Protein AF-A0A5C4RPT6-F1 (afdb_monomer_lite)

Radius of gyration: 25.42 Å; chains: 1; bounding box: 58×17×73 Å

Secondary structure (DSSP, 8-state):
-HHHHHHHHHHHHHHHHHHHHHHHHHHHHHHHHS-HHHHTTHHHHHHHHHHHTTT-HHHHHHHHHHHHHHHHHHHHHHHHHHHHHHHHHHHHHHHHHHHHHHHHHHHTS-----

Structure (mmCIF, N/CA/C/O backbone):
data_AF-A0A5C4RPT6-F1
#
_entry.id   AF-A0A5C4RPT6-F1
#
loop_
_atom_site.group_PDB
_atom_site.id
_atom_site.type_symbol
_atom_site.label_atom_id
_atom_site.label_alt_id
_atom_site.label_comp_id
_atom_site.label_asym_id
_atom_site.label_entity_id
_atom_site.label_seq_id
_atom_site.pdbx_PDB_ins_code
_atom_site.Cartn_x
_atom_site.Cartn_y
_atom_site.Cartn_z
_atom_site.occupancy
_atom_site.B_iso_or_equiv
_atom_site.auth_seq_id
_atom_site.auth_comp_id
_atom_site.auth_asym_id
_atom_site.auth_atom_id
_atom_site.pdbx_PDB_model_num
ATOM 1 N N . MET A 1 1 ? 21.872 8.897 -28.286 1.00 56.72 1 MET A N 1
ATOM 2 C CA . MET A 1 1 ? 21.746 9.486 -26.928 1.00 56.72 1 MET A CA 1
ATOM 3 C C . MET A 1 1 ? 20.320 9.459 -26.368 1.00 56.72 1 MET A C 1
ATOM 5 O O . MET A 1 1 ? 20.172 8.985 -25.248 1.00 56.72 1 MET A O 1
ATOM 9 N N . LEU A 1 2 ? 19.277 9.863 -27.116 1.00 61.97 2 LEU A N 1
ATOM 10 C CA . LEU A 1 2 ? 17.876 9.899 -26.635 1.00 61.97 2 LEU A CA 1
ATOM 11 C C . LEU A 1 2 ? 17.387 8.609 -25.941 1.00 61.97 2 LEU A C 1
ATOM 13 O O . LEU A 1 2 ? 16.711 8.664 -24.921 1.00 61.97 2 LEU A O 1
ATOM 17 N N . ASN A 1 3 ? 17.769 7.442 -26.464 1.00 70.88 3 ASN A N 1
ATOM 18 C CA . ASN A 1 3 ? 17.276 6.149 -25.982 1.00 70.88 3 ASN A CA 1
ATOM 19 C C . ASN A 1 3 ? 17.773 5.770 -24.571 1.00 70.88 3 ASN A C 1
ATOM 21 O O . ASN A 1 3 ? 17.088 5.056 -23.846 1.00 70.88 3 ASN A O 1
ATOM 25 N N . ARG A 1 4 ? 18.964 6.245 -24.177 1.00 76.88 4 ARG A N 1
ATOM 26 C CA . ARG A 1 4 ? 19.517 6.011 -22.830 1.00 76.88 4 ARG A CA 1
ATOM 27 C C . ARG A 1 4 ? 18.874 6.936 -21.801 1.00 76.88 4 ARG A C 1
ATOM 29 O O . ARG A 1 4 ? 18.608 6.516 -20.684 1.00 76.88 4 ARG A O 1
ATOM 36 N N . VAL A 1 5 ? 18.583 8.169 -22.213 1.00 82.38 5 VAL A N 1
ATOM 37 C CA . VAL A 1 5 ? 17.887 9.162 -21.388 1.00 82.38 5 VAL A CA 1
ATOM 38 C C . VAL A 1 5 ? 16.455 8.701 -21.097 1.00 82.38 5 VAL A C 1
ATOM 40 O O . VAL A 1 5 ? 16.040 8.705 -19.945 1.00 82.38 5 VAL A O 1
ATOM 43 N N . ALA A 1 6 ? 15.730 8.202 -22.105 1.00 82.19 6 ALA A N 1
ATOM 44 C CA . ALA A 1 6 ? 14.383 7.654 -21.924 1.00 82.19 6 ALA A CA 1
ATOM 45 C C . ALA A 1 6 ? 14.351 6.435 -20.983 1.00 82.19 6 ALA A C 1
ATOM 47 O O . ALA A 1 6 ? 13.492 6.364 -20.106 1.00 82.19 6 ALA A O 1
ATOM 48 N N . LEU A 1 7 ? 15.314 5.512 -21.117 1.00 82.31 7 LEU A N 1
ATOM 49 C CA . LEU A 1 7 ? 15.454 4.377 -20.200 1.00 82.31 7 LEU A CA 1
ATOM 50 C C . LEU A 1 7 ? 15.707 4.846 -18.760 1.00 82.31 7 LEU A C 1
ATOM 52 O O . LEU A 1 7 ? 15.073 4.347 -17.835 1.00 82.31 7 LEU A O 1
ATOM 56 N N . ALA A 1 8 ? 16.600 5.822 -18.568 1.00 85.69 8 ALA A N 1
ATOM 57 C CA . ALA A 1 8 ? 16.886 6.376 -17.248 1.00 85.69 8 ALA A CA 1
ATOM 58 C C . ALA A 1 8 ? 15.628 6.979 -16.601 1.00 85.69 8 ALA A C 1
ATOM 60 O O . ALA A 1 8 ? 15.341 6.683 -15.445 1.00 85.69 8 ALA A O 1
ATOM 61 N N . PHE A 1 9 ? 14.823 7.738 -17.354 1.00 87.88 9 PHE A N 1
ATOM 62 C CA . PHE A 1 9 ? 13.549 8.265 -16.855 1.00 87.88 9 PHE A CA 1
ATOM 63 C C . PHE A 1 9 ? 12.555 7.158 -16.479 1.00 87.88 9 PHE A C 1
ATOM 65 O O . PHE A 1 9 ? 11.940 7.228 -15.417 1.00 87.88 9 PHE A O 1
ATOM 72 N N . GLN A 1 10 ? 12.420 6.113 -17.300 1.00 87.00 10 GLN A N 1
ATOM 73 C CA . GLN A 1 10 ? 11.526 4.986 -17.004 1.00 87.00 10 GLN A CA 1
ATOM 74 C C . GLN A 1 10 ? 11.932 4.228 -15.735 1.00 87.00 10 GLN A C 1
ATOM 76 O O . GLN A 1 10 ? 11.058 3.826 -14.965 1.00 87.00 10 GLN A O 1
ATOM 81 N N . LEU A 1 11 ? 13.237 4.068 -15.498 1.00 88.19 11 LEU A N 1
ATOM 82 C CA . LEU A 1 11 ? 13.770 3.443 -14.287 1.00 88.19 11 LEU A CA 1
ATOM 83 C C . LEU A 1 11 ? 13.582 4.325 -13.048 1.00 88.19 11 LEU A C 1
ATOM 85 O O . LEU A 1 11 ? 13.253 3.803 -11.988 1.00 88.19 11 LEU A O 1
ATOM 89 N N . ILE A 1 12 ? 13.730 5.648 -13.175 1.00 91.12 12 ILE A N 1
ATOM 90 C CA . ILE A 1 12 ? 13.457 6.591 -12.078 1.00 91.12 12 ILE A CA 1
ATOM 91 C C . ILE A 1 12 ? 11.978 6.536 -11.679 1.00 91.12 12 ILE A C 1
ATOM 93 O O . ILE A 1 12 ? 11.668 6.451 -10.494 1.00 91.12 12 ILE A O 1
ATOM 97 N N . ILE A 1 13 ? 11.061 6.530 -12.652 1.00 89.50 13 ILE A N 1
ATOM 98 C CA . ILE A 1 13 ? 9.617 6.417 -12.387 1.00 89.50 13 ILE A CA 1
ATOM 99 C C . ILE A 1 13 ? 9.298 5.083 -11.702 1.00 89.50 13 ILE A C 1
ATOM 101 O O . ILE A 1 13 ? 8.571 5.064 -10.711 1.00 89.50 13 ILE A O 1
ATOM 105 N N . ALA A 1 14 ? 9.876 3.981 -12.186 1.00 87.00 14 ALA A N 1
ATOM 106 C CA . ALA A 1 14 ? 9.710 2.668 -11.572 1.00 87.00 14 ALA A CA 1
ATOM 107 C C . ALA A 1 14 ? 10.237 2.636 -10.125 1.00 87.00 14 ALA A C 1
ATOM 109 O O . ALA A 1 14 ? 9.569 2.121 -9.231 1.00 87.00 14 ALA A O 1
ATOM 110 N N . ALA A 1 15 ? 11.402 3.238 -9.867 1.00 90.12 15 ALA A N 1
ATOM 111 C CA . ALA A 1 15 ? 11.962 3.343 -8.524 1.00 90.12 15 ALA A CA 1
ATOM 112 C C . ALA A 1 15 ? 11.065 4.174 -7.592 1.00 90.12 15 ALA A C 1
ATOM 114 O O . ALA A 1 15 ? 10.833 3.774 -6.454 1.00 90.12 15 ALA A O 1
ATOM 115 N N . LEU A 1 16 ? 10.510 5.290 -8.077 1.00 92.31 16 LEU A N 1
ATOM 116 C CA . LEU A 1 16 ? 9.563 6.105 -7.312 1.00 92.31 16 LEU A CA 1
ATOM 117 C C . LEU A 1 16 ? 8.294 5.324 -6.954 1.00 92.31 16 LEU A C 1
ATOM 119 O O . LEU A 1 16 ? 7.857 5.397 -5.810 1.00 92.31 16 LEU A O 1
ATOM 123 N N . GLN A 1 17 ? 7.735 4.541 -7.882 1.00 89.25 17 GLN A N 1
ATOM 124 C CA . GLN A 1 17 ? 6.575 3.682 -7.607 1.00 89.25 17 GLN A CA 1
ATOM 125 C C . GLN A 1 17 ? 6.874 2.669 -6.496 1.00 89.25 17 GLN A C 1
ATOM 127 O O . GLN A 1 17 ? 6.081 2.529 -5.567 1.00 89.25 17 GLN A O 1
ATOM 132 N N . VAL A 1 18 ? 8.043 2.021 -6.536 1.00 89.25 18 VAL A N 1
ATOM 133 C CA . VAL A 1 18 ? 8.460 1.079 -5.486 1.00 89.25 18 VAL A CA 1
ATOM 134 C C . VAL A 1 18 ? 8.643 1.789 -4.144 1.00 89.25 18 VAL A C 1
ATOM 136 O O . VAL A 1 18 ? 8.144 1.305 -3.134 1.00 89.25 18 VAL A O 1
ATOM 139 N N . VAL A 1 19 ? 9.310 2.947 -4.113 1.00 91.94 19 VAL A N 1
ATOM 140 C CA . VAL A 1 19 ? 9.533 3.711 -2.872 1.00 91.94 19 VAL A CA 1
ATOM 141 C C . VAL A 1 19 ? 8.211 4.163 -2.257 1.00 91.94 19 VAL A C 1
ATOM 143 O O . VAL A 1 19 ? 7.987 3.936 -1.070 1.00 91.94 19 VAL A O 1
ATOM 146 N N . VAL A 1 20 ? 7.319 4.758 -3.053 1.00 90.62 20 VAL A N 1
ATOM 147 C CA . VAL A 1 20 ? 5.997 5.192 -2.581 1.00 90.62 20 VAL A CA 1
ATOM 148 C C . VAL A 1 20 ? 5.192 3.991 -2.092 1.00 90.62 20 VAL A C 1
ATOM 150 O O . VAL A 1 20 ? 4.629 4.048 -1.002 1.00 90.62 20 VAL A O 1
ATOM 153 N N . GLY A 1 21 ? 5.202 2.881 -2.833 1.00 87.69 21 GLY A N 1
ATOM 154 C CA . GLY A 1 21 ? 4.511 1.663 -2.424 1.00 87.69 21 GLY A CA 1
ATOM 155 C C . GLY A 1 21 ? 5.040 1.080 -1.108 1.00 87.69 21 GLY A C 1
ATOM 156 O O . GLY A 1 21 ? 4.247 0.713 -0.243 1.00 87.69 21 GLY A O 1
ATOM 157 N N . CYS A 1 22 ? 6.361 1.074 -0.900 1.00 88.81 22 CYS A N 1
ATOM 158 C CA . CYS A 1 22 ? 6.980 0.666 0.364 1.00 88.81 22 CYS A CA 1
ATOM 159 C C . CYS A 1 22 ? 6.596 1.590 1.526 1.00 88.81 22 CYS A C 1
ATOM 161 O O . CYS A 1 22 ? 6.303 1.097 2.612 1.00 88.81 22 CYS A O 1
ATOM 163 N N . ILE A 1 23 ? 6.568 2.911 1.314 1.00 88.69 23 ILE A N 1
ATOM 164 C CA . ILE A 1 23 ? 6.138 3.876 2.338 1.00 88.69 23 ILE A CA 1
ATOM 165 C C . ILE A 1 23 ? 4.677 3.622 2.723 1.00 88.69 23 ILE A C 1
ATOM 167 O O . ILE A 1 23 ? 4.376 3.512 3.911 1.00 88.69 23 ILE A O 1
ATOM 171 N N . SER A 1 24 ? 3.784 3.468 1.740 1.00 84.00 24 SER A N 1
ATOM 172 C CA . SER A 1 24 ? 2.372 3.145 1.980 1.00 84.00 24 SER A CA 1
ATOM 173 C C . SER A 1 24 ? 2.206 1.830 2.744 1.00 84.00 24 SER A C 1
ATOM 175 O O . SER A 1 24 ? 1.406 1.758 3.674 1.00 84.00 24 SER A O 1
ATOM 177 N N . PHE A 1 25 ? 2.999 0.810 2.406 1.00 80.31 25 PHE A N 1
ATOM 178 C CA . PHE A 1 25 ? 2.965 -0.490 3.073 1.00 80.31 25 PHE A CA 1
ATOM 179 C C . PHE A 1 25 ? 3.469 -0.421 4.523 1.00 80.31 25 PHE A C 1
ATOM 181 O O . PHE A 1 25 ? 2.787 -0.887 5.433 1.00 80.31 25 PHE A O 1
ATOM 188 N N . ILE A 1 26 ? 4.625 0.212 4.761 1.00 84.31 26 ILE A N 1
ATOM 189 C CA . ILE A 1 26 ? 5.199 0.393 6.107 1.00 84.31 26 ILE A CA 1
ATOM 190 C C . ILE A 1 26 ? 4.255 1.194 7.001 1.00 84.31 26 ILE A C 1
ATOM 192 O O . ILE A 1 26 ? 4.137 0.885 8.182 1.00 84.31 26 ILE A O 1
ATOM 196 N N . TRP A 1 27 ? 3.574 2.199 6.451 1.00 81.44 27 TRP A N 1
ATOM 197 C CA . TRP A 1 27 ? 2.617 3.000 7.206 1.00 81.44 27 TRP A CA 1
ATOM 198 C C . TRP A 1 27 ? 1.349 2.212 7.565 1.00 81.44 27 TRP A C 1
ATOM 200 O O . TRP A 1 27 ? 0.840 2.348 8.674 1.00 81.44 27 TRP A O 1
ATOM 210 N N . ALA A 1 28 ? 0.875 1.340 6.670 1.00 78.00 28 ALA A N 1
ATOM 211 C CA . ALA A 1 28 ? -0.314 0.518 6.892 1.00 78.00 28 ALA A CA 1
ATOM 212 C C . ALA A 1 28 ? -0.096 -0.635 7.897 1.00 78.00 28 ALA A C 1
ATOM 214 O O . ALA A 1 28 ? -1.027 -1.000 8.612 1.00 78.00 28 ALA A O 1
ATOM 215 N N . ILE A 1 29 ? 1.119 -1.195 7.996 1.00 72.06 29 ILE A N 1
ATOM 216 C CA . ILE A 1 29 ? 1.433 -2.320 8.903 1.00 72.06 29 ILE A CA 1
ATOM 217 C C . ILE A 1 29 ? 1.092 -2.049 10.382 1.00 72.06 29 ILE A C 1
ATOM 219 O O . ILE A 1 29 ? 0.364 -2.855 10.960 1.00 72.06 29 ILE A O 1
ATOM 223 N N . PRO A 1 30 ? 1.586 -0.977 11.035 1.00 66.31 30 PRO A N 1
ATOM 224 C CA . PRO A 1 30 ? 1.302 -0.738 12.450 1.00 66.31 30 PRO A CA 1
ATOM 225 C C . PRO A 1 30 ? -0.185 -0.467 12.704 1.00 66.31 30 PRO A C 1
ATOM 227 O O . PRO A 1 30 ? -0.701 -0.852 13.747 1.00 66.31 30 PRO A O 1
ATOM 230 N N . LEU A 1 31 ? -0.886 0.127 11.733 1.00 66.75 31 LEU A N 1
ATOM 231 C CA . LEU A 1 31 ? -2.328 0.371 11.807 1.00 66.75 31 LEU A CA 1
ATOM 232 C C . LEU A 1 31 ? -3.143 -0.930 11.721 1.00 66.75 31 LEU A C 1
ATOM 234 O O . LEU A 1 31 ? -4.232 -1.002 12.282 1.00 66.75 31 LEU A O 1
ATOM 238 N N . PHE A 1 32 ? -2.602 -1.960 11.061 1.00 64.50 32 PHE A N 1
ATOM 239 C CA . PHE A 1 32 ? -3.202 -3.292 10.980 1.00 64.50 32 PHE A CA 1
ATOM 240 C C . PHE A 1 32 ? -2.852 -4.185 12.183 1.00 64.50 32 PHE A C 1
ATOM 242 O O . PHE A 1 32 ? -3.696 -4.945 12.650 1.00 64.50 32 PHE A O 1
ATOM 249 N N . ALA A 1 33 ? -1.607 -4.124 12.668 1.00 61.38 33 ALA A N 1
ATOM 250 C CA . ALA A 1 33 ? -1.089 -5.035 13.691 1.00 61.38 33 ALA A CA 1
ATOM 251 C C . ALA A 1 33 ? -1.648 -4.763 15.093 1.00 61.38 33 ALA A C 1
ATOM 253 O O . ALA A 1 33 ? -1.837 -5.702 15.861 1.00 61.38 33 ALA A O 1
ATOM 254 N N . ASP A 1 34 ? -1.906 -3.498 15.422 1.00 57.66 34 ASP A N 1
ATOM 255 C CA . ASP A 1 34 ? -2.448 -3.124 16.724 1.00 57.66 34 ASP A CA 1
ATOM 256 C C . ASP A 1 34 ? -3.269 -1.840 16.563 1.00 57.66 34 ASP A C 1
ATOM 258 O O . ASP A 1 34 ? -2.784 -0.733 16.829 1.00 57.66 34 ASP A O 1
ATOM 262 N N . PRO A 1 35 ? -4.506 -1.931 16.041 1.00 61.16 35 PRO A N 1
ATOM 263 C CA . PRO A 1 35 ? -5.295 -0.733 15.869 1.00 61.16 35 PRO A CA 1
ATOM 264 C C . PRO A 1 35 ? -5.519 -0.137 17.269 1.00 61.16 35 PRO A C 1
ATOM 266 O O . PRO A 1 35 ? -5.966 -0.844 18.182 1.00 61.16 35 PRO A O 1
ATOM 269 N N . PRO A 1 36 ? -5.205 1.155 17.477 1.00 56.97 36 PRO A N 1
ATOM 270 C CA . PRO A 1 36 ? -5.018 1.748 18.806 1.00 56.97 36 PRO A CA 1
ATOM 271 C C . PRO A 1 36 ? -6.256 1.667 19.718 1.00 56.97 36 PRO A C 1
ATOM 273 O O . PRO A 1 36 ? -6.159 1.908 20.918 1.00 56.97 36 PRO A O 1
ATOM 276 N N . PHE A 1 37 ? -7.417 1.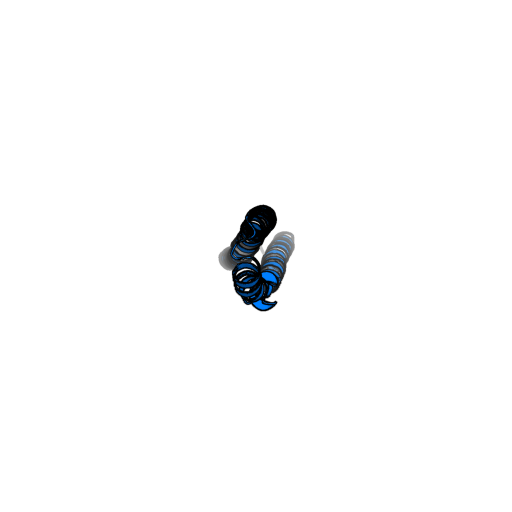297 19.176 1.00 55.94 37 PHE A N 1
ATOM 277 C CA . PHE A 1 37 ? -8.665 1.085 19.905 1.00 55.94 37 PHE A CA 1
ATOM 278 C C . PHE A 1 37 ? -8.822 -0.328 20.500 1.00 55.94 37 PHE A C 1
ATOM 280 O O . PHE A 1 37 ? -9.455 -0.468 21.548 1.00 55.94 37 PHE A O 1
ATOM 287 N N . LEU A 1 38 ? -8.240 -1.367 19.882 1.00 54.62 38 LEU A N 1
ATOM 288 C CA . LEU A 1 38 ? -8.241 -2.737 20.423 1.00 54.62 38 LEU A CA 1
ATOM 289 C C . LEU A 1 38 ? -7.135 -2.923 21.474 1.00 54.62 38 LEU A C 1
ATOM 291 O O . LEU A 1 38 ? -7.384 -3.546 22.508 1.00 54.62 38 LEU A O 1
ATOM 295 N N . GLY A 1 39 ? -5.963 -2.315 21.258 1.00 52.75 39 GLY A N 1
ATOM 296 C CA . GLY A 1 39 ? -4.827 -2.383 22.185 1.00 52.75 39 GLY A CA 1
ATOM 297 C C . GLY A 1 39 ? -5.034 -1.617 23.501 1.00 52.75 39 GLY A C 1
ATOM 298 O O . GLY A 1 39 ? -4.638 -2.090 24.564 1.00 52.75 39 GLY A O 1
ATOM 299 N N . ASN A 1 40 ? -5.736 -0.475 23.478 1.00 54.00 40 ASN A N 1
ATOM 300 C CA . ASN A 1 40 ? -5.904 0.397 24.656 1.00 54.00 40 ASN A CA 1
ATOM 301 C C . ASN A 1 40 ? -7.064 0.015 25.597 1.00 54.00 40 ASN A C 1
ATOM 303 O O . ASN A 1 40 ? -7.460 0.803 26.450 1.00 54.00 40 ASN A O 1
ATOM 307 N N . GLY A 1 41 ? -7.626 -1.190 25.485 1.00 53.97 41 GLY A N 1
ATOM 308 C CA . GLY A 1 41 ? -8.532 -1.708 26.514 1.00 53.97 41 GLY A CA 1
ATOM 309 C C . GLY A 1 41 ? -9.953 -1.134 26.518 1.00 53.97 41 GLY A C 1
ATOM 310 O O . GLY A 1 41 ? -10.733 -1.540 27.372 1.00 53.97 41 GLY A O 1
ATOM 311 N N . LEU A 1 42 ? -10.347 -0.304 25.546 1.00 58.00 42 LEU A N 1
ATOM 312 C CA . LEU A 1 42 ? -11.706 0.257 25.432 1.00 58.00 42 LEU A CA 1
ATOM 313 C C . LEU A 1 42 ? -12.800 -0.821 25.368 1.00 58.00 42 LEU A C 1
ATOM 315 O O . LEU A 1 42 ? -13.822 -0.711 26.040 1.00 58.00 42 LEU A O 1
ATOM 319 N N . VAL A 1 43 ? -12.567 -1.922 24.647 1.00 58.94 43 VAL A N 1
ATOM 320 C CA . VAL A 1 43 ? -13.497 -3.071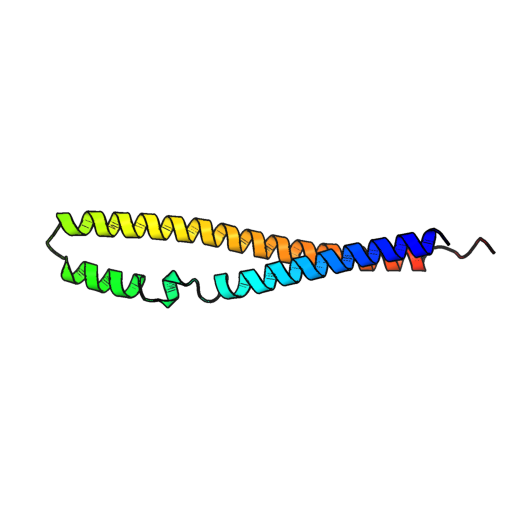 24.616 1.00 58.94 43 VAL A CA 1
ATOM 321 C C . VAL A 1 43 ? -13.552 -3.783 25.978 1.00 58.94 43 VAL A C 1
ATOM 323 O O . VAL A 1 43 ? -14.608 -4.239 26.424 1.00 58.94 43 VAL A O 1
ATOM 326 N N . ARG A 1 44 ? -12.416 -3.841 26.684 1.00 61.16 44 ARG A N 1
ATOM 327 C CA . ARG A 1 44 ? -12.283 -4.473 28.005 1.00 61.16 44 ARG A CA 1
ATOM 328 C C . ARG A 1 44 ? -12.935 -3.626 29.106 1.00 61.16 44 ARG A C 1
ATOM 330 O O . ARG A 1 44 ? -13.525 -4.176 30.036 1.00 61.16 44 ARG A O 1
ATOM 337 N N . GLU A 1 45 ? -12.867 -2.305 28.980 1.00 63.44 45 GLU A N 1
ATOM 338 C CA . GLU A 1 45 ? -13.551 -1.340 29.837 1.00 63.44 45 GLU A CA 1
ATOM 339 C C . GLU A 1 45 ? -15.052 -1.304 29.562 1.00 63.44 45 GLU A C 1
ATOM 341 O O . GLU A 1 45 ? -15.829 -1.269 30.512 1.00 63.44 45 GLU A O 1
ATOM 346 N N . HIS A 1 46 ? -15.483 -1.438 28.304 1.00 66.44 46 HIS A N 1
ATOM 347 C CA . HIS A 1 46 ? -16.901 -1.479 27.949 1.00 66.44 46 HIS A CA 1
ATOM 348 C C . HIS A 1 46 ? -17.640 -2.632 28.646 1.00 66.44 46 HIS A C 1
ATOM 350 O O . HIS A 1 46 ? -18.731 -2.438 29.181 1.00 66.44 46 HIS A O 1
ATOM 356 N N . GLY A 1 47 ? -17.013 -3.811 28.750 1.00 66.44 47 GLY A N 1
ATOM 357 C CA . GLY A 1 47 ? -17.557 -4.939 29.514 1.00 66.44 47 GLY A CA 1
ATOM 358 C C . GLY A 1 47 ? -17.671 -4.673 31.022 1.00 66.44 47 GLY A C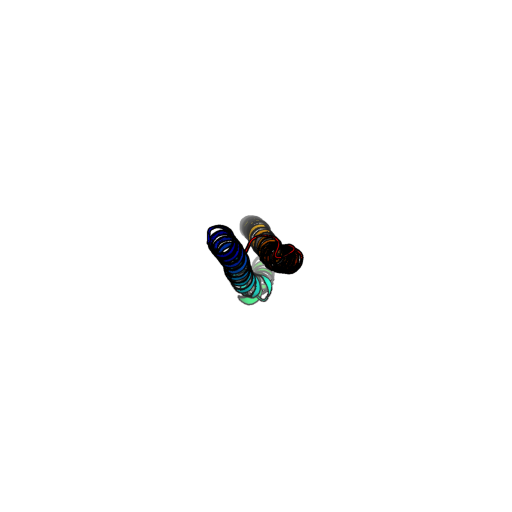 1
ATOM 359 O O . GLY A 1 47 ? -18.631 -5.117 31.652 1.00 66.44 47 GLY A O 1
ATOM 360 N N . LYS A 1 48 ? -16.728 -3.920 31.609 1.00 68.62 48 LYS A N 1
ATOM 361 C CA . LYS A 1 48 ? -16.796 -3.501 33.022 1.00 68.62 48 LYS A CA 1
ATOM 362 C C . LYS A 1 48 ? -17.864 -2.432 33.246 1.00 68.62 48 LYS A C 1
ATOM 364 O O . LYS A 1 48 ? -18.659 -2.572 34.168 1.00 68.62 48 LYS A O 1
ATOM 369 N N . LEU A 1 49 ? -17.917 -1.408 32.395 1.00 69.19 49 LEU A N 1
ATOM 370 C CA . LEU A 1 49 ? -18.921 -0.342 32.444 1.00 69.19 49 LEU A CA 1
ATOM 371 C C . LEU A 1 49 ? -20.336 -0.892 32.255 1.00 69.19 49 LEU A C 1
ATOM 373 O O . LEU A 1 49 ? -21.233 -0.513 32.997 1.00 69.19 49 LEU A O 1
ATOM 377 N N . ARG A 1 50 ? -20.529 -1.847 31.339 1.00 71.00 50 ARG A N 1
ATOM 378 C CA . ARG A 1 50 ? -21.822 -2.509 31.136 1.00 71.00 50 ARG A CA 1
ATOM 379 C C . ARG A 1 50 ? -22.302 -3.244 32.388 1.00 71.00 50 ARG A C 1
ATOM 381 O O . ARG A 1 50 ? -23.466 -3.113 32.732 1.00 71.00 50 ARG A O 1
ATOM 388 N N . ARG A 1 51 ? -21.415 -3.968 33.081 1.00 73.12 51 ARG A N 1
ATOM 389 C CA . ARG A 1 51 ? -21.746 -4.650 34.348 1.00 73.12 51 ARG A CA 1
ATOM 390 C C . ARG A 1 51 ? -22.010 -3.676 35.496 1.00 73.12 51 ARG A C 1
ATOM 392 O O . ARG A 1 51 ? -22.842 -3.951 36.344 1.00 73.12 51 ARG A O 1
ATOM 399 N N . LEU A 1 52 ? -21.311 -2.542 35.533 1.00 72.31 52 LEU A N 1
ATOM 400 C CA . LEU A 1 52 ? -21.532 -1.502 36.547 1.00 72.31 52 LEU A CA 1
ATOM 401 C C . LEU A 1 52 ? -22.836 -0.718 36.327 1.00 72.31 52 LEU A C 1
ATOM 403 O O . LEU A 1 52 ? -23.354 -0.126 37.268 1.00 72.31 52 LEU A O 1
ATOM 407 N N . LEU A 1 53 ? -23.349 -0.708 35.096 1.00 74.56 53 LEU A N 1
ATOM 408 C CA . LEU A 1 53 ? -24.566 0.001 34.691 1.00 74.56 53 LEU A CA 1
ATOM 409 C C . LEU A 1 53 ? -25.758 -0.942 34.458 1.00 74.56 53 LEU A C 1
ATOM 411 O O . LEU A 1 53 ? -26.810 -0.494 33.999 1.00 74.56 53 LEU A O 1
ATOM 415 N N . GLU A 1 54 ? -25.618 -2.235 34.768 1.00 69.31 54 GLU A N 1
ATOM 416 C CA . GLU A 1 54 ? -26.717 -3.201 34.705 1.00 69.31 54 GLU A CA 1
ATOM 417 C C . GLU A 1 54 ? -27.851 -2.745 35.637 1.00 69.31 54 GLU A C 1
ATOM 419 O O . GLU A 1 54 ? -27.688 -2.670 36.852 1.00 69.31 54 GLU A O 1
ATOM 424 N N . GLY A 1 55 ? -28.997 -2.386 35.048 1.00 71.50 55 GLY A N 1
ATOM 425 C CA . GLY A 1 55 ? -30.170 -1.862 35.758 1.00 71.50 55 GLY A CA 1
ATOM 426 C C . GLY A 1 55 ? -30.437 -0.364 35.572 1.00 71.50 55 GLY A C 1
ATOM 427 O O . GLY A 1 55 ? -31.501 0.101 35.970 1.00 71.50 55 GLY A O 1
ATOM 428 N N . ASN A 1 56 ? -29.536 0.392 34.932 1.00 75.75 56 ASN A N 1
ATOM 429 C CA . ASN A 1 56 ? -29.762 1.798 34.588 1.00 75.75 56 ASN A CA 1
ATOM 430 C C . ASN A 1 56 ? -29.875 1.979 33.065 1.00 75.75 56 ASN A C 1
ATOM 432 O O . ASN A 1 56 ? -28.910 2.339 32.386 1.00 75.75 56 ASN A O 1
ATOM 436 N N . GLU A 1 57 ? -31.069 1.715 32.523 1.00 70.94 57 GLU A N 1
ATOM 437 C CA . GLU A 1 57 ? -31.344 1.757 31.077 1.00 70.94 57 GLU A CA 1
ATOM 438 C C . GLU A 1 57 ? -31.002 3.112 30.435 1.00 70.94 57 GLU A C 1
ATOM 440 O O . GLU A 1 57 ? -30.509 3.151 29.307 1.00 70.94 57 GLU A O 1
ATOM 445 N N . GLN A 1 58 ? -31.148 4.217 31.177 1.00 72.81 58 GLN A N 1
ATOM 446 C CA . GLN A 1 58 ? -30.806 5.564 30.702 1.00 72.81 58 GLN A CA 1
ATOM 447 C C . GLN A 1 58 ? -29.303 5.761 30.464 1.00 72.81 58 GLN A C 1
ATOM 449 O O . GLN A 1 58 ? -28.916 6.549 29.606 1.00 72.81 58 GLN A O 1
ATOM 454 N N . ALA A 1 59 ? -28.444 5.050 31.196 1.00 70.69 59 ALA A N 1
ATOM 455 C CA . ALA A 1 59 ? -26.992 5.107 31.018 1.00 70.69 59 ALA A CA 1
ATOM 456 C C . ALA A 1 59 ? -26.473 4.056 30.021 1.00 70.69 59 ALA A C 1
ATOM 458 O O . ALA A 1 59 ? -25.365 4.180 29.497 1.00 70.69 59 ALA A O 1
ATOM 459 N N . LEU A 1 60 ? -27.283 3.038 29.726 1.00 74.44 60 LEU A N 1
ATOM 460 C CA . LEU A 1 60 ? -26.957 1.952 28.804 1.00 74.44 60 LEU A CA 1
ATOM 461 C C . LEU A 1 60 ? -27.084 2.387 27.336 1.00 74.44 60 LEU A C 1
ATOM 463 O O . LEU A 1 60 ? -26.242 2.019 26.515 1.00 74.44 60 LEU A O 1
ATOM 467 N N . GLN A 1 61 ? -28.082 3.217 27.021 1.00 76.31 61 GLN A N 1
ATOM 468 C CA . GLN A 1 61 ? -28.321 3.745 25.671 1.00 76.31 61 GLN A CA 1
ATOM 469 C C . GLN A 1 61 ? -27.144 4.589 25.128 1.00 76.31 61 GLN A C 1
ATOM 471 O O . GLN A 1 61 ? -26.629 4.269 24.056 1.00 76.31 61 GLN A O 1
ATOM 476 N N . PRO A 1 62 ? -26.619 5.592 25.866 1.00 75.88 62 PRO A N 1
ATOM 477 C CA . PRO A 1 62 ? -25.464 6.379 25.425 1.00 75.88 62 PRO A CA 1
ATOM 478 C C . PRO A 1 62 ? -24.199 5.535 25.241 1.00 75.88 62 PRO A C 1
ATOM 480 O O . PRO A 1 62 ? -23.370 5.830 24.381 1.00 75.88 62 PRO A O 1
ATOM 483 N N . LEU A 1 63 ? -24.048 4.475 26.042 1.00 74.81 63 LEU A N 1
ATOM 484 C CA . LEU A 1 63 ? -22.923 3.548 25.956 1.00 74.81 63 LEU A CA 1
ATOM 485 C C . LEU A 1 63 ? -22.953 2.752 24.641 1.00 74.81 63 LEU A C 1
ATOM 487 O O . LEU A 1 63 ? -21.911 2.550 24.019 1.00 74.81 6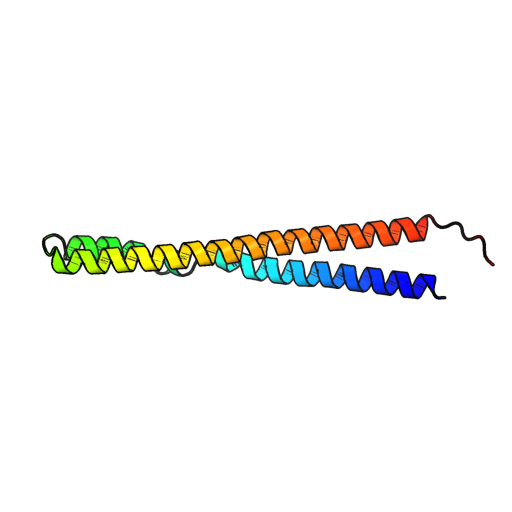3 LEU A O 1
ATOM 491 N N . GLN A 1 64 ? -24.143 2.310 24.221 1.00 76.69 64 GLN A N 1
ATOM 492 C CA . GLN A 1 64 ? -24.347 1.606 22.953 1.00 76.69 64 GLN A CA 1
ATOM 493 C C . GLN A 1 64 ? -24.137 2.532 21.752 1.00 76.69 64 GLN A C 1
ATOM 495 O O . GLN A 1 64 ? -23.458 2.147 20.801 1.00 76.69 64 GLN A O 1
ATOM 500 N N . ASP A 1 65 ? -24.633 3.768 21.820 1.00 79.31 65 ASP A N 1
ATOM 501 C CA . ASP A 1 65 ? -24.405 4.775 20.777 1.00 79.31 65 ASP A CA 1
ATOM 502 C C . ASP A 1 65 ? -22.920 5.127 20.631 1.00 79.31 65 ASP A C 1
ATOM 504 O O . ASP A 1 65 ? -22.415 5.289 19.517 1.00 79.31 65 ASP A O 1
ATOM 508 N N . LEU A 1 66 ? -22.194 5.228 21.748 1.00 77.75 66 LEU A N 1
ATOM 509 C CA . LEU A 1 66 ? -20.751 5.452 21.736 1.00 77.75 66 LEU A CA 1
ATOM 510 C C . LEU A 1 66 ? -20.019 4.275 21.080 1.00 77.75 66 LEU A C 1
ATOM 512 O O . LEU A 1 66 ? -19.138 4.491 20.248 1.00 77.75 66 LEU A O 1
ATOM 516 N N . HIS A 1 67 ? -20.412 3.043 21.407 1.00 75.69 67 HIS A N 1
ATOM 517 C CA . HIS A 1 67 ? -19.863 1.839 20.789 1.00 75.69 67 HIS A CA 1
ATOM 518 C C . HIS A 1 67 ? -20.122 1.801 19.278 1.00 75.69 67 HIS A C 1
ATOM 520 O O . HIS A 1 67 ? -19.197 1.546 18.514 1.00 75.69 67 HIS A O 1
ATOM 526 N N . ALA A 1 68 ? -21.339 2.120 18.830 1.00 76.88 68 ALA A N 1
ATOM 527 C CA . ALA A 1 68 ? -21.678 2.174 17.410 1.00 76.88 68 ALA A CA 1
ATOM 528 C C . ALA A 1 68 ? -20.855 3.230 16.650 1.00 76.88 68 ALA A C 1
ATOM 530 O O . ALA A 1 68 ? -20.347 2.952 15.565 1.00 76.88 68 ALA A O 1
ATOM 531 N N . LYS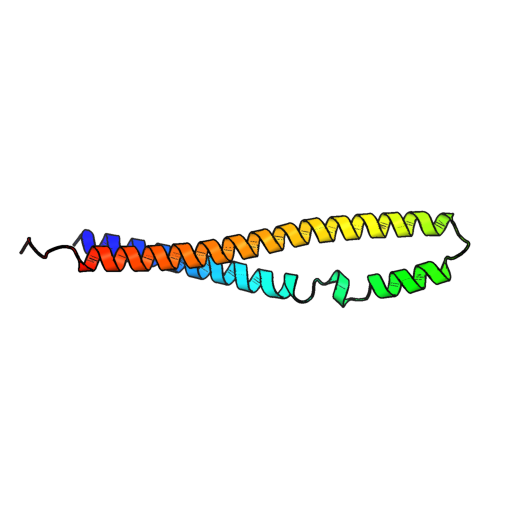 A 1 69 ? -20.657 4.422 17.232 1.00 76.88 69 LYS A N 1
ATOM 532 C CA . LYS A 1 69 ? -19.817 5.479 16.639 1.00 76.88 69 LYS A CA 1
ATOM 533 C C . LYS A 1 69 ? -18.343 5.082 16.571 1.00 76.88 69 LYS A C 1
ATOM 535 O O . LYS A 1 69 ? -17.693 5.337 15.561 1.00 76.88 69 LYS A O 1
ATOM 540 N N . LEU A 1 70 ? -17.823 4.453 17.626 1.00 75.12 70 LEU A N 1
ATOM 541 C CA . LEU A 1 70 ? -16.452 3.938 17.664 1.00 75.12 70 LEU A CA 1
ATOM 542 C C . LEU A 1 70 ? -16.246 2.823 16.639 1.00 75.12 70 LEU A C 1
ATOM 544 O O . LEU A 1 70 ? -15.240 2.826 15.936 1.00 75.12 70 LEU A O 1
ATOM 548 N N . TRP A 1 71 ? -17.211 1.911 16.526 1.00 76.00 71 TRP A N 1
ATOM 549 C CA . TRP A 1 71 ? -17.190 0.846 15.532 1.00 76.00 71 TRP A CA 1
ATOM 550 C C . TRP A 1 71 ? -17.192 1.409 14.113 1.00 76.00 71 TRP A C 1
ATOM 552 O O . TRP A 1 71 ? -16.345 1.042 13.311 1.00 76.00 71 TRP A O 1
ATOM 562 N N . TRP A 1 72 ? -18.083 2.357 13.819 1.00 75.62 72 TRP A N 1
ATOM 563 C CA . TRP A 1 72 ? -18.123 3.023 12.519 1.00 75.62 72 TRP A CA 1
ATOM 564 C C . TRP A 1 72 ? -16.805 3.740 12.195 1.00 75.62 72 TRP A C 1
ATOM 566 O O . TRP A 1 72 ? -16.305 3.643 11.078 1.00 75.62 72 TRP A O 1
ATOM 576 N N . LEU A 1 73 ? -16.201 4.434 13.165 1.00 75.19 73 LEU A N 1
ATOM 577 C CA . LEU A 1 73 ? -14.907 5.093 12.967 1.00 75.19 73 LEU A CA 1
ATOM 578 C C . LEU A 1 73 ? -13.792 4.075 12.686 1.00 75.19 73 LEU A C 1
ATOM 580 O O . LEU A 1 73 ? -12.937 4.321 11.839 1.00 75.19 73 LEU A O 1
ATOM 584 N N . PHE A 1 74 ? -13.814 2.937 13.381 1.00 74.00 74 PHE A N 1
ATOM 585 C CA . PHE A 1 74 ? -12.868 1.845 13.183 1.00 74.00 74 PHE A CA 1
ATOM 586 C C . PHE A 1 74 ? -13.012 1.208 11.800 1.00 74.00 74 PHE A C 1
ATOM 588 O O . PHE A 1 74 ? -12.012 1.015 11.118 1.00 74.00 74 PHE A O 1
ATOM 595 N N . ASP A 1 75 ? -14.241 0.932 11.374 1.00 76.19 75 ASP A N 1
ATOM 596 C CA . ASP A 1 75 ? -14.549 0.310 10.085 1.00 76.19 75 ASP A CA 1
ATOM 597 C C . ASP A 1 75 ? -14.040 1.177 8.920 1.00 76.19 75 ASP A C 1
ATOM 599 O O . ASP A 1 75 ? -13.220 0.737 8.117 1.00 76.19 75 ASP A O 1
ATOM 603 N N . ASN A 1 76 ? -14.369 2.476 8.927 1.00 75.94 76 ASN A N 1
ATOM 604 C CA . ASN A 1 76 ? -13.865 3.417 7.917 1.00 75.94 76 ASN A CA 1
ATOM 605 C C . ASN A 1 76 ? -12.339 3.599 7.971 1.00 75.94 76 ASN A C 1
ATOM 607 O O . ASN A 1 76 ? -11.695 3.864 6.953 1.00 75.94 76 ASN A O 1
ATOM 611 N N . HIS A 1 77 ? -11.740 3.500 9.159 1.00 74.56 77 HIS A N 1
ATOM 612 C CA . HIS A 1 77 ? -10.290 3.566 9.301 1.00 74.56 77 HIS A CA 1
ATOM 613 C C . HIS A 1 77 ? -9.614 2.325 8.703 1.00 74.56 77 HIS A C 1
ATOM 615 O O . HIS A 1 77 ? -8.625 2.456 7.980 1.00 74.56 77 HIS A O 1
ATOM 621 N N . MET A 1 78 ? -10.175 1.138 8.947 1.00 75.31 78 MET A N 1
ATOM 622 C CA . MET A 1 78 ? -9.702 -0.125 8.384 1.00 75.31 78 MET A CA 1
ATOM 623 C C . MET A 1 78 ? -9.818 -0.162 6.862 1.00 75.31 78 MET A C 1
ATOM 625 O O . MET A 1 78 ? -8.889 -0.638 6.209 1.00 75.31 78 MET A O 1
ATOM 629 N N . ASP A 1 79 ? -10.878 0.410 6.292 1.00 80.12 79 ASP A N 1
ATOM 630 C CA . ASP A 1 79 ? -11.005 0.580 4.843 1.00 80.12 79 ASP A CA 1
ATOM 631 C C . ASP A 1 79 ? -9.860 1.426 4.274 1.00 80.12 79 ASP A C 1
ATOM 633 O O . ASP A 1 79 ? -9.221 1.042 3.292 1.00 80.12 79 ASP A O 1
ATOM 637 N N . GLY A 1 80 ? -9.527 2.546 4.925 1.00 78.88 80 GLY A N 1
ATOM 638 C CA . GLY A 1 80 ? -8.397 3.390 4.528 1.00 78.88 80 GLY A CA 1
ATOM 639 C C . GLY A 1 80 ? -7.051 2.660 4.590 1.00 78.88 80 GLY A C 1
ATOM 640 O O . GLY A 1 80 ? -6.229 2.785 3.678 1.00 78.88 80 GLY A O 1
ATOM 641 N N . VAL A 1 81 ? -6.837 1.855 5.633 1.00 81.88 81 VAL A N 1
ATOM 642 C CA . VAL A 1 81 ? -5.632 1.024 5.800 1.00 81.88 81 VAL A CA 1
ATOM 643 C C . VAL A 1 81 ? -5.554 -0.052 4.718 1.00 81.88 81 VAL A C 1
ATOM 645 O O . VAL A 1 81 ? -4.496 -0.245 4.117 1.00 81.88 81 VAL A O 1
ATOM 648 N N . LEU A 1 82 ? -6.668 -0.724 4.424 1.00 83.81 82 LEU A N 1
ATOM 649 C CA . LEU A 1 82 ? -6.736 -1.772 3.411 1.00 83.81 82 LEU A CA 1
ATOM 650 C C . LEU A 1 82 ? -6.478 -1.204 2.013 1.00 83.81 82 LEU A C 1
ATOM 652 O O . LEU A 1 82 ? -5.682 -1.766 1.260 1.00 83.81 82 LEU A O 1
ATOM 656 N N . VAL A 1 83 ? -7.066 -0.049 1.692 1.00 86.31 83 VAL A N 1
ATOM 657 C CA . VAL A 1 83 ? -6.799 0.673 0.442 1.00 86.31 83 VAL A CA 1
ATOM 658 C C . VAL A 1 83 ? -5.323 1.059 0.339 1.00 86.31 83 VAL A C 1
ATOM 660 O O . VAL A 1 83 ? -4.713 0.823 -0.703 1.00 86.31 83 VAL A O 1
ATOM 663 N N . ALA A 1 84 ? -4.718 1.595 1.404 1.00 84.31 84 ALA A N 1
ATOM 664 C CA . ALA A 1 84 ? -3.300 1.957 1.412 1.00 84.31 84 ALA A CA 1
ATOM 665 C C . ALA A 1 84 ? -2.380 0.739 1.215 1.00 84.31 84 ALA A C 1
ATOM 667 O O . ALA A 1 84 ? -1.385 0.825 0.493 1.00 84.31 84 ALA A O 1
ATOM 668 N N . LEU A 1 85 ? -2.730 -0.405 1.807 1.00 85.44 85 LEU A N 1
ATOM 669 C CA . LEU A 1 85 ? -1.963 -1.644 1.700 1.00 85.44 85 LEU A CA 1
ATOM 670 C C . LEU A 1 85 ? -2.059 -2.251 0.294 1.00 85.44 85 LEU A C 1
ATOM 672 O O . LEU A 1 85 ? -1.036 -2.580 -0.308 1.00 85.44 85 LEU A O 1
ATOM 676 N N . VAL A 1 86 ? -3.269 -2.333 -0.267 1.00 89.19 86 VAL A N 1
ATOM 677 C CA . VAL A 1 86 ? -3.501 -2.823 -1.635 1.00 89.19 86 VAL A CA 1
ATOM 678 C C . VAL A 1 86 ? -2.844 -1.900 -2.662 1.00 89.19 86 VAL A C 1
ATOM 680 O O . VAL A 1 86 ? -2.147 -2.381 -3.558 1.00 89.19 86 VAL A O 1
ATOM 683 N N . ALA A 1 87 ? -2.999 -0.581 -2.517 1.00 88.25 87 ALA A N 1
ATOM 684 C CA . ALA A 1 87 ? -2.353 0.396 -3.389 1.00 88.25 87 ALA A CA 1
ATOM 685 C C . ALA A 1 87 ? -0.822 0.321 -3.286 1.00 88.25 87 ALA A C 1
ATOM 687 O O . ALA A 1 87 ? -0.138 0.356 -4.309 1.00 88.25 87 ALA A O 1
ATOM 688 N N . GLY A 1 88 ? -0.281 0.153 -2.074 1.00 87.56 88 GLY A N 1
ATOM 689 C CA . GLY A 1 88 ? 1.152 -0.010 -1.847 1.00 87.56 88 GLY A CA 1
ATOM 690 C C . GLY A 1 88 ? 1.722 -1.231 -2.570 1.00 87.56 88 GLY A C 1
ATOM 691 O O . GLY A 1 88 ? 2.693 -1.112 -3.317 1.00 87.56 88 GLY A O 1
ATOM 692 N N . ILE A 1 89 ? 1.071 -2.391 -2.431 1.00 89.56 89 ILE A N 1
ATOM 693 C CA . ILE A 1 89 ? 1.458 -3.621 -3.138 1.00 89.56 89 ILE A CA 1
ATOM 694 C C . ILE A 1 89 ? 1.359 -3.430 -4.657 1.00 89.56 89 ILE A C 1
ATOM 696 O O . ILE A 1 89 ? 2.290 -3.783 -5.382 1.00 89.56 89 ILE A O 1
ATOM 700 N N . ALA A 1 90 ? 0.268 -2.840 -5.150 1.00 91.25 90 ALA A N 1
ATOM 701 C CA . ALA A 1 90 ? 0.076 -2.594 -6.577 1.00 91.25 90 ALA A CA 1
ATOM 702 C C . ALA A 1 90 ? 1.167 -1.674 -7.158 1.00 91.25 90 ALA A C 1
ATOM 704 O O . ALA A 1 90 ? 1.678 -1.932 -8.252 1.00 91.25 90 ALA A O 1
ATOM 705 N N . LEU A 1 91 ? 1.582 -0.641 -6.419 1.00 89.94 91 LEU A N 1
ATOM 706 C CA . LEU A 1 91 ? 2.676 0.252 -6.807 1.00 89.94 91 LEU A CA 1
ATOM 707 C C . LEU A 1 91 ? 4.030 -0.465 -6.843 1.00 89.94 91 LEU A C 1
ATOM 709 O O . LEU A 1 91 ? 4.787 -0.293 -7.797 1.00 89.94 91 LEU A O 1
ATOM 713 N N . ILE A 1 92 ? 4.317 -1.325 -5.864 1.00 90.81 92 ILE A N 1
ATOM 714 C CA . ILE A 1 92 ? 5.550 -2.125 -5.854 1.00 90.81 92 ILE A CA 1
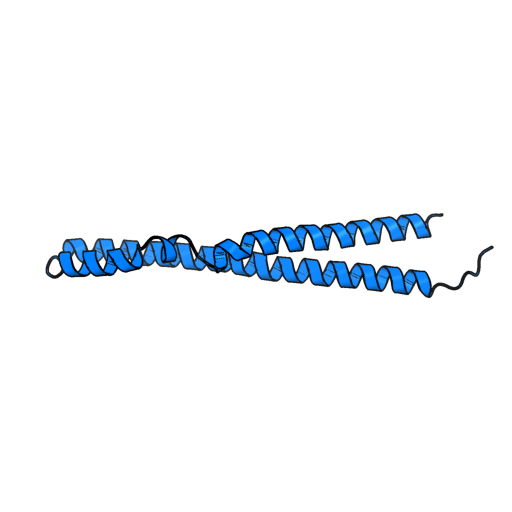ATOM 715 C C . ILE A 1 92 ? 5.583 -3.067 -7.064 1.00 90.81 92 ILE A C 1
ATOM 717 O O . ILE A 1 92 ? 6.565 -3.086 -7.806 1.00 90.81 92 ILE A O 1
ATOM 721 N N . VAL A 1 93 ? 4.506 -3.824 -7.296 1.00 93.50 93 VAL A N 1
ATOM 722 C CA . VAL A 1 93 ? 4.428 -4.788 -8.405 1.00 93.50 93 VAL A CA 1
ATOM 723 C C . VAL A 1 93 ? 4.528 -4.084 -9.757 1.00 93.50 93 VAL A C 1
ATOM 725 O O . VAL A 1 93 ? 5.280 -4.532 -10.624 1.00 93.50 93 VAL A O 1
ATOM 728 N N . SER A 1 94 ? 3.816 -2.970 -9.938 1.00 92.00 94 SER A N 1
ATOM 729 C CA . SER A 1 94 ? 3.862 -2.196 -11.184 1.00 92.00 94 SER A CA 1
ATOM 730 C C . SER A 1 94 ? 5.239 -1.580 -11.438 1.00 92.00 94 SER A C 1
ATOM 732 O O . SER A 1 94 ? 5.744 -1.706 -12.554 1.00 92.00 94 SER A O 1
ATOM 734 N N . GLY A 1 95 ? 5.902 -1.032 -10.414 1.00 88.69 95 GLY A N 1
ATOM 735 C CA . GLY A 1 95 ? 7.267 -0.516 -10.528 1.00 88.69 95 GLY A CA 1
ATOM 736 C C . GLY A 1 95 ? 8.283 -1.598 -10.893 1.00 88.69 95 GLY A C 1
ATOM 737 O O . GLY A 1 95 ? 9.080 -1.418 -11.816 1.00 88.69 95 GLY A O 1
ATOM 738 N N . VAL A 1 96 ? 8.219 -2.765 -10.245 1.00 91.94 96 VAL A N 1
ATOM 739 C CA . VAL A 1 96 ? 9.096 -3.905 -10.566 1.00 91.94 96 VAL A CA 1
ATOM 740 C C . VAL A 1 96 ? 8.856 -4.402 -11.994 1.00 91.94 96 VAL A C 1
ATOM 742 O O . VAL A 1 96 ? 9.813 -4.593 -12.749 1.00 91.94 96 VAL A O 1
ATOM 745 N N . ALA A 1 97 ? 7.594 -4.567 -12.399 1.00 91.38 97 ALA A N 1
ATOM 746 C CA . ALA A 1 97 ? 7.244 -4.990 -13.751 1.00 91.38 97 ALA A CA 1
ATOM 747 C C . ALA A 1 97 ? 7.711 -3.971 -14.803 1.00 91.38 97 ALA A C 1
ATOM 749 O O . ALA A 1 97 ? 8.315 -4.352 -15.806 1.00 91.38 97 ALA A O 1
ATOM 750 N N . GLN A 1 98 ? 7.505 -2.674 -14.559 1.00 90.44 98 GLN A N 1
ATOM 751 C CA . GLN A 1 98 ? 7.952 -1.602 -15.445 1.00 90.44 98 GLN A CA 1
ATOM 752 C C . GLN A 1 98 ? 9.477 -1.603 -15.603 1.00 90.44 98 GLN A C 1
ATOM 754 O O . GLN A 1 98 ? 9.971 -1.503 -16.731 1.00 90.44 98 GLN A O 1
ATOM 759 N N . ALA A 1 99 ? 10.234 -1.755 -14.512 1.00 87.06 99 ALA A N 1
ATOM 760 C CA . ALA A 1 99 ? 11.691 -1.847 -14.569 1.00 87.06 99 ALA A CA 1
ATOM 761 C C . ALA A 1 99 ? 12.148 -3.077 -15.372 1.00 87.06 99 ALA A C 1
ATOM 763 O O . ALA A 1 99 ? 12.986 -2.949 -16.267 1.00 87.06 99 ALA A O 1
ATOM 764 N N . ALA A 1 100 ? 11.550 -4.246 -15.119 1.00 88.62 100 ALA A N 1
ATOM 765 C CA . ALA A 1 100 ? 11.874 -5.487 -15.819 1.00 88.62 100 ALA A CA 1
ATOM 766 C C . ALA A 1 100 ? 11.597 -5.393 -17.330 1.00 88.62 100 ALA A C 1
ATOM 768 O O . ALA A 1 100 ? 12.460 -5.734 -18.141 1.00 88.62 100 ALA A O 1
ATOM 769 N N . ILE A 1 101 ? 10.429 -4.868 -17.716 1.00 88.50 101 ILE A N 1
ATOM 770 C CA . ILE A 1 101 ? 10.053 -4.654 -19.121 1.00 88.50 101 ILE A CA 1
ATOM 771 C C . ILE A 1 101 ? 11.005 -3.657 -19.786 1.00 88.50 101 ILE A C 1
ATOM 773 O O . ILE A 1 101 ? 11.480 -3.908 -20.893 1.00 88.50 101 ILE A O 1
ATOM 777 N N . SER A 1 102 ? 11.329 -2.549 -19.116 1.00 86.12 102 SER A N 1
ATOM 778 C CA . SER A 1 102 ? 12.213 -1.512 -19.666 1.00 86.12 102 SER A CA 1
ATOM 779 C C . SER A 1 102 ? 13.620 -2.054 -19.937 1.00 86.12 102 SER A C 1
ATOM 781 O O . SER A 1 102 ? 14.183 -1.818 -21.007 1.00 86.12 102 SER A O 1
ATOM 783 N N . VAL A 1 103 ? 14.167 -2.848 -19.011 1.00 85.81 103 VAL A N 1
ATOM 784 C CA . VAL A 1 103 ? 15.473 -3.509 -19.169 1.00 85.81 103 VAL A CA 1
ATOM 785 C C . VAL A 1 103 ? 15.430 -4.555 -20.285 1.00 85.81 103 VAL A C 1
ATOM 787 O O . VAL A 1 103 ? 16.323 -4.584 -21.132 1.00 85.81 103 VAL A O 1
ATOM 790 N N . PHE A 1 104 ? 14.383 -5.381 -20.330 1.00 86.69 104 PHE A N 1
ATOM 791 C CA . PHE A 1 104 ? 14.208 -6.412 -21.353 1.00 86.69 104 PHE A CA 1
ATOM 792 C C . PHE A 1 104 ? 14.077 -5.827 -22.766 1.00 86.69 104 PHE A C 1
ATOM 794 O O . PHE A 1 104 ? 14.707 -6.300 -23.711 1.00 86.69 104 PHE A O 1
ATOM 801 N N . LEU A 1 105 ? 13.284 -4.768 -22.928 1.00 83.12 105 LEU A N 1
ATOM 802 C CA . LEU A 1 105 ? 13.125 -4.095 -24.215 1.00 83.12 105 LEU A CA 1
ATOM 803 C C . LEU A 1 105 ? 14.410 -3.390 -24.647 1.00 83.12 105 LEU A C 1
ATOM 805 O O . LEU A 1 105 ? 14.707 -3.347 -25.839 1.00 83.12 105 LEU A O 1
ATOM 809 N N . HIS A 1 106 ? 15.184 -2.848 -23.704 1.00 80.88 106 HIS A N 1
ATOM 810 C CA . HIS A 1 106 ? 16.472 -2.244 -24.021 1.00 80.88 106 HIS A CA 1
ATOM 811 C C . HIS A 1 106 ? 17.514 -3.287 -24.444 1.00 80.88 106 HIS A C 1
ATOM 813 O O . HIS A 1 106 ? 18.257 -3.040 -25.391 1.00 80.88 106 HIS A O 1
ATOM 819 N N . SER A 1 107 ? 17.545 -4.458 -23.798 1.00 79.12 107 SER A N 1
ATOM 820 C CA . SER A 1 107 ? 18.504 -5.526 -24.111 1.00 79.12 107 SER A CA 1
ATOM 821 C C . SER A 1 107 ? 18.208 -6.257 -25.424 1.00 79.12 107 SER A C 1
ATOM 823 O O . SER A 1 107 ? 19.129 -6.777 -26.048 1.00 79.12 107 SER A O 1
ATOM 825 N N . ARG A 1 108 ? 16.946 -6.271 -25.878 1.00 76.62 108 ARG A N 1
ATOM 826 C CA . ARG A 1 108 ? 16.537 -6.911 -27.141 1.00 76.62 108 ARG A CA 1
ATOM 827 C C . ARG A 1 108 ? 16.575 -6.013 -28.377 1.00 76.62 108 ARG A C 1
ATOM 829 O O . ARG A 1 108 ? 16.308 -6.507 -29.472 1.00 76.62 108 ARG A O 1
ATOM 836 N N . ARG A 1 109 ? 16.887 -4.717 -28.256 1.00 66.25 109 ARG A N 1
ATOM 837 C CA . ARG A 1 109 ? 17.027 -3.862 -29.445 1.00 66.25 109 ARG A CA 1
ATOM 838 C C . ARG A 1 109 ? 18.334 -4.198 -30.173 1.00 66.25 109 ARG A C 1
ATOM 840 O O . ARG A 1 109 ? 19.397 -4.070 -29.566 1.00 66.25 109 ARG A O 1
ATOM 847 N N . PRO A 1 110 ? 18.288 -4.594 -31.457 1.00 55.66 110 PRO A N 1
ATOM 848 C CA . PRO A 1 110 ? 19.503 -4.835 -32.215 1.00 55.66 110 PRO A CA 1
ATOM 849 C C . PRO A 1 110 ? 20.279 -3.520 -32.386 1.00 55.66 110 PRO A C 1
ATOM 851 O O . PRO A 1 110 ? 19.690 -2.474 -32.659 1.00 55.66 110 PRO A O 1
ATOM 854 N N . GLN A 1 111 ? 21.603 -3.570 -32.217 1.00 59.03 111 GLN A N 1
ATOM 855 C CA . GLN A 1 111 ? 22.520 -2.428 -32.352 1.00 59.03 111 GLN A CA 1
ATOM 856 C C . GLN A 1 111 ? 22.745 -2.014 -33.824 1.00 59.03 111 GLN A C 1
ATOM 858 O O . GLN A 1 111 ? 23.868 -1.726 -34.225 1.00 59.03 111 GLN A O 1
ATOM 863 N N . PHE A 1 112 ? 21.708 -1.998 -34.664 1.00 51.78 112 PHE A N 1
ATOM 864 C CA . PHE A 1 112 ? 21.841 -1.488 -36.031 1.00 51.78 112 PHE A CA 1
ATOM 865 C C . PHE A 1 112 ? 21.750 0.038 -36.004 1.00 51.78 112 PHE A C 1
ATOM 867 O O . PHE A 1 112 ? 20.662 0.612 -36.001 1.00 51.78 112 PHE A O 1
ATOM 874 N N . GLY A 1 113 ? 22.909 0.685 -35.911 1.00 52.06 113 GLY A N 1
ATOM 875 C CA . GLY A 1 113 ? 23.043 2.138 -35.943 1.00 52.06 113 GLY A CA 1
ATOM 876 C C . GLY A 1 113 ? 24.350 2.610 -35.314 1.00 52.06 113 GLY A C 1
ATOM 877 O O . GLY A 1 113 ? 24.312 3.359 -34.337 1.00 52.06 113 GLY A O 1
ATOM 878 N N . ALA A 1 114 ? 25.475 2.122 -35.840 1.00 41.66 114 ALA A N 1
ATOM 879 C CA . ALA A 1 114 ? 26.784 2.763 -35.747 1.00 41.66 114 ALA A CA 1
ATOM 880 C C . ALA A 1 114 ? 27.181 3.194 -37.161 1.00 41.66 114 ALA A C 1
ATOM 882 O O . ALA A 1 114 ? 26.916 2.392 -38.087 1.00 41.66 114 ALA A O 1
#

pLDDT: mean 76.54, std 11.86, range [41.66, 93.5]

Organism: NCBI:txid2546226

Foldseek 3Di:
DVLVVVLVVLLVQLVVLLVLLVVLQVVLVVCVPCVPCNNVCVVVVLVVVCVVCVPPVVVVVVSVVVVVVVVVVSVVSVVVSVVSNVSSVVSNVVSVVSNVVSVVVVVPDDPPDD

Sequence (114 aa):
MLNRVALAFQLIIAALQVVVGCISFIWAIPLFADPPFLGNGLVREHGKLRRLLEGNEQALQPLQDLHAKLWWLFDNHMDGVLVALVAGIALIVSGVAQAAISVFLHSRRPQFGA